Protein AF-A0A9N8WS90-F1 (afdb_monomer_lite)

Secondary structure (DSSP, 8-state):
-PPP-------TT---GGGG-GGGEEE----SS---IIIIIGGGS-HHHHHHHHTTT--TT-HHHHHHTHHHHHHHHHTT-SSSSSPPPHHHHHHHHHHHH-EE-TTS-EESS---PPPPSS-GGG-EEEPPP-

pLDDT: mean 70.04, std 17.34, range [33.94, 93.38]

Radius of gyration: 15.09 Å; chains: 1; bounding box: 34×29×50 Å

Structure (mmCIF, N/CA/C/O backbone):
data_AF-A0A9N8WS90-F1
#
_entry.id   AF-A0A9N8WS90-F1
#
loop_
_atom_site.group_PDB
_atom_site.id
_atom_site.type_symbol
_atom_site.label_atom_id
_atom_site.label_alt_id
_atom_site.label_comp_id
_atom_site.label_asym_id
_atom_site.label_entity_id
_atom_site.label_seq_id
_atom_site.pdbx_PDB_ins_code
_atom_site.Cartn_x
_atom_site.Cartn_y
_atom_site.Cartn_z
_atom_site.occupancy
_atom_site.B_iso_or_equiv
_atom_site.auth_seq_id
_atom_site.auth_comp_id
_atom_site.auth_asym_id
_atom_site.auth_atom_id
_atom_site.pdbx_PDB_model_num
ATOM 1 N N . MET A 1 1 ? -19.836 -0.751 -35.296 1.00 36.50 1 MET A N 1
ATOM 2 C CA . MET A 1 1 ? -19.888 -0.498 -33.845 1.00 36.50 1 MET A CA 1
ATOM 3 C C . MET A 1 1 ? -19.093 -1.625 -33.226 1.00 36.50 1 MET A C 1
ATOM 5 O O . MET A 1 1 ? -19.514 -2.761 -33.368 1.00 36.50 1 MET A O 1
ATOM 9 N N . ALA A 1 2 ? -17.877 -1.353 -32.757 1.00 41.94 2 ALA A N 1
ATOM 10 C CA . ALA A 1 2 ? -17.117 -2.365 -32.034 1.00 41.94 2 ALA A CA 1
ATOM 11 C C . ALA A 1 2 ? -17.674 -2.372 -30.614 1.00 41.94 2 ALA A C 1
ATOM 13 O O . ALA A 1 2 ? -17.749 -1.314 -29.994 1.00 41.94 2 ALA A O 1
ATOM 14 N N . GLU A 1 3 ? -18.161 -3.524 -30.177 1.00 37.66 3 GLU A N 1
ATOM 15 C CA . GLU A 1 3 ? -18.662 -3.711 -28.823 1.00 37.66 3 GLU A CA 1
ATOM 16 C C . GLU A 1 3 ? -17.504 -3.495 -27.844 1.00 37.66 3 GLU A C 1
ATOM 18 O O . GLU A 1 3 ? -16.383 -3.957 -28.086 1.00 37.66 3 GLU A O 1
ATOM 23 N N . ASP A 1 4 ? -17.755 -2.723 -26.785 1.00 33.94 4 ASP A N 1
ATOM 24 C CA . ASP A 1 4 ? -16.773 -2.493 -25.730 1.00 33.94 4 ASP A CA 1
ATOM 25 C C . ASP A 1 4 ? -16.360 -3.850 -25.138 1.00 33.94 4 ASP A C 1
ATOM 27 O O . ASP A 1 4 ? -17.231 -4.683 -24.873 1.00 33.94 4 ASP A O 1
ATOM 31 N N . PRO A 1 5 ? -15.057 -4.112 -24.929 1.00 38.91 5 PRO A N 1
ATOM 32 C CA . PRO A 1 5 ? -14.613 -5.395 -24.409 1.00 38.91 5 PRO A CA 1
ATOM 33 C C . PRO A 1 5 ? -15.235 -5.649 -23.033 1.00 38.91 5 PRO A C 1
ATOM 35 O O . PRO A 1 5 ? -14.945 -4.956 -22.054 1.00 38.91 5 PRO A O 1
ATOM 38 N N . VAL A 1 6 ? -16.097 -6.664 -22.982 1.00 37.22 6 VAL A N 1
ATOM 39 C CA . VAL A 1 6 ? -16.606 -7.268 -21.754 1.00 37.22 6 VAL A CA 1
ATOM 40 C C . VAL A 1 6 ? -15.428 -7.979 -21.096 1.00 37.22 6 VAL A C 1
ATOM 42 O O . VAL A 1 6 ? -14.935 -8.986 -21.598 1.00 37.22 6 VAL A O 1
ATOM 45 N N . TRP A 1 7 ? -14.945 -7.435 -19.981 1.00 36.66 7 TRP A N 1
ATOM 46 C CA . TRP A 1 7 ? -13.930 -8.078 -19.143 1.00 36.66 7 TRP A CA 1
ATOM 47 C C . TRP A 1 7 ? -14.597 -9.146 -18.271 1.00 36.66 7 TRP A C 1
ATOM 49 O O . TRP A 1 7 ? -14.672 -9.013 -17.050 1.00 36.66 7 TRP A O 1
ATOM 59 N N . GLU A 1 8 ? -15.152 -10.170 -18.918 1.00 36.38 8 GLU A N 1
ATOM 60 C CA . GLU A 1 8 ? -15.544 -11.404 -18.247 1.00 36.38 8 GLU A CA 1
ATOM 61 C C . GLU A 1 8 ? -14.267 -12.113 -17.790 1.00 36.38 8 GLU A C 1
ATOM 63 O O . GLU A 1 8 ? -13.382 -12.411 -18.587 1.00 36.38 8 GLU A O 1
ATOM 68 N N . ASP A 1 9 ? -14.182 -12.334 -16.480 1.00 40.22 9 ASP A N 1
ATOM 69 C CA . ASP A 1 9 ? -13.195 -13.195 -15.833 1.00 40.22 9 ASP A CA 1
ATOM 70 C C . ASP A 1 9 ? -11.727 -12.729 -15.934 1.00 40.22 9 ASP A C 1
ATOM 72 O O . ASP A 1 9 ? -10.850 -13.375 -16.511 1.00 40.22 9 ASP A O 1
ATOM 76 N N . SER A 1 10 ? -11.421 -11.576 -15.324 1.00 37.19 10 SER A N 1
ATOM 77 C CA . SER A 1 10 ? -10.033 -11.220 -15.026 1.00 37.19 10 SER A CA 1
ATOM 78 C C . SER A 1 10 ? -9.534 -12.089 -13.873 1.00 37.19 10 SER A C 1
ATOM 80 O O . SER A 1 10 ? -9.658 -11.725 -12.699 1.00 37.19 10 SER A O 1
ATOM 82 N N . THR A 1 11 ? -8.965 -13.237 -14.224 1.00 35.66 11 THR A N 1
ATOM 83 C CA . THR A 1 11 ? -8.119 -14.023 -13.334 1.00 35.66 11 THR A CA 1
ATOM 84 C C . THR A 1 11 ? -7.146 -13.098 -12.603 1.00 35.66 11 THR A C 1
ATOM 86 O O . THR A 1 11 ? -6.608 -12.135 -13.161 1.00 35.66 11 THR A O 1
ATOM 89 N N . VAL A 1 12 ? -6.945 -13.401 -11.328 1.00 42.62 12 VAL A N 1
ATOM 90 C CA . VAL A 1 12 ? -6.210 -12.645 -10.302 1.00 42.62 12 VAL A CA 1
ATOM 91 C C . VAL A 1 12 ? -4.754 -12.287 -10.670 1.00 42.62 12 VAL A C 1
ATOM 93 O O . VAL A 1 12 ? -4.098 -11.566 -9.924 1.00 42.62 12 VAL A O 1
ATOM 96 N N . ASP A 1 13 ? -4.273 -12.704 -11.845 1.00 36.12 13 ASP A N 1
ATOM 97 C CA . ASP A 1 13 ? -2.877 -12.646 -12.288 1.00 36.12 13 ASP A CA 1
ATOM 98 C C . ASP A 1 13 ? -2.617 -11.802 -13.538 1.00 36.12 13 ASP A C 1
ATOM 100 O O . ASP A 1 13 ? -1.460 -11.589 -13.913 1.00 36.12 13 ASP A O 1
ATOM 104 N N . THR A 1 14 ? -3.647 -11.264 -14.192 1.00 45.31 14 THR A N 1
ATOM 105 C CA . THR A 1 14 ? -3.392 -10.373 -15.327 1.00 45.31 14 THR A CA 1
ATOM 106 C C . THR A 1 14 ? -3.138 -8.972 -14.789 1.00 45.31 14 THR A C 1
ATOM 108 O O . THR A 1 14 ? -4.077 -8.279 -14.391 1.00 45.31 14 THR A O 1
ATOM 111 N N . ILE A 1 15 ? -1.867 -8.544 -14.764 1.00 47.09 15 ILE A N 1
ATOM 112 C CA . ILE A 1 15 ? -1.506 -7.133 -14.568 1.00 47.09 15 ILE A CA 1
ATOM 113 C C . ILE A 1 15 ? -2.442 -6.333 -15.467 1.00 47.09 15 ILE A C 1
ATOM 115 O O . ILE A 1 15 ? -2.366 -6.451 -16.688 1.00 47.09 15 ILE A O 1
ATOM 119 N N . ASN A 1 16 ? -3.345 -5.550 -14.887 1.00 48.66 16 ASN A N 1
ATOM 120 C CA . ASN A 1 16 ? -4.168 -4.645 -15.664 1.00 48.66 16 ASN A CA 1
ATOM 121 C C . ASN A 1 16 ? -3.422 -3.309 -15.717 1.00 48.66 16 ASN A C 1
ATOM 123 O O . ASN A 1 16 ? -3.617 -2.491 -14.820 1.00 48.66 16 ASN A O 1
ATOM 127 N N . PRO A 1 17 ? -2.560 -3.048 -16.721 1.00 49.56 17 PRO A N 1
ATOM 128 C CA . PRO A 1 17 ? -1.799 -1.805 -16.788 1.00 49.56 17 PRO A CA 1
ATOM 129 C C . PRO A 1 17 ? -2.715 -0.580 -16.861 1.00 49.56 17 PRO A C 1
ATOM 131 O O . PRO A 1 17 ? -2.303 0.523 -16.502 1.00 49.56 17 PRO A O 1
ATOM 134 N N . ASN A 1 18 ? -3.982 -0.768 -17.259 1.00 49.09 18 ASN A N 1
ATOM 135 C CA . ASN A 1 18 ? -4.954 0.311 -17.299 1.00 49.09 18 ASN A CA 1
ATOM 136 C C . ASN A 1 18 ? -5.207 0.902 -15.908 1.00 49.09 18 ASN A C 1
ATOM 138 O O . ASN A 1 18 ? -5.488 2.089 -15.820 1.00 49.09 18 ASN A O 1
ATOM 142 N N . VAL A 1 19 ? -5.013 0.141 -14.822 1.00 50.91 19 VAL A N 1
ATOM 143 C CA . VAL A 1 19 ? -5.182 0.650 -13.448 1.00 50.91 19 VAL A CA 1
ATOM 144 C C . VAL A 1 19 ? -4.071 1.603 -13.015 1.00 50.91 19 VAL A C 1
ATOM 146 O O . VAL A 1 19 ? -4.275 2.388 -12.096 1.00 50.91 19 VAL A O 1
ATOM 149 N N . PHE A 1 20 ? -2.928 1.594 -13.707 1.00 52.75 20 PHE A N 1
ATOM 150 C CA . PHE A 1 20 ? -1.828 2.530 -13.470 1.00 52.75 20 PHE A CA 1
ATOM 151 C C . PHE A 1 20 ? -1.894 3.763 -14.366 1.00 52.75 20 PHE A C 1
ATOM 153 O O . PHE A 1 20 ? -1.037 4.647 -14.250 1.00 52.75 20 PHE A O 1
ATOM 160 N N . ARG A 1 21 ? -2.883 3.863 -15.260 1.00 58.50 21 ARG A N 1
ATOM 161 C CA . ARG A 1 21 ? -2.994 5.026 -16.136 1.00 58.50 21 ARG A CA 1
ATOM 162 C C . ARG A 1 21 ? -3.308 6.281 -15.337 1.00 58.50 21 ARG A C 1
ATOM 164 O O . ARG A 1 21 ? -4.162 6.293 -14.450 1.00 58.50 21 ARG A O 1
ATOM 171 N N . LYS A 1 22 ? -2.628 7.368 -15.703 1.00 60.81 22 LYS A N 1
ATOM 172 C CA . LYS A 1 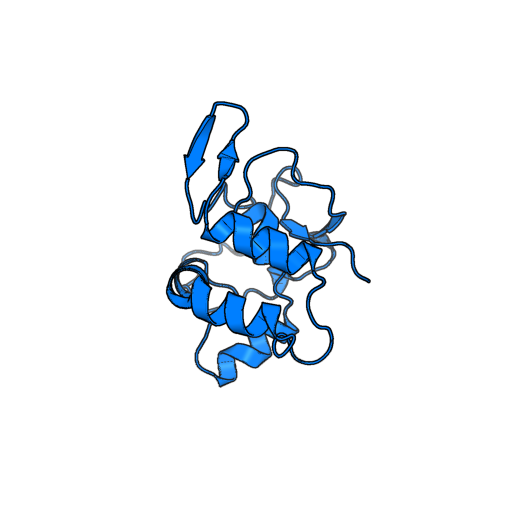22 ? -2.747 8.673 -15.044 1.00 60.81 22 LYS A CA 1
ATOM 173 C C . LYS A 1 22 ? -4.192 9.194 -15.035 1.00 60.81 22 LYS A C 1
ATOM 175 O O . LYS A 1 22 ? -4.566 9.879 -14.091 1.00 60.81 22 LYS A O 1
ATOM 180 N N . GLU A 1 23 ? -5.016 8.832 -16.024 1.00 59.97 23 GLU A N 1
ATOM 181 C CA . GLU A 1 23 ? -6.432 9.231 -16.103 1.00 59.97 23 GLU A CA 1
ATOM 182 C C . GLU A 1 23 ? -7.329 8.698 -14.966 1.00 59.97 23 GLU A C 1
ATOM 184 O O . GLU A 1 23 ? -8.380 9.288 -14.677 1.00 59.97 23 GLU A O 1
ATOM 189 N N . PHE A 1 24 ? -6.923 7.617 -14.290 1.00 58.72 24 PHE A N 1
ATOM 190 C CA . PHE A 1 24 ? -7.651 7.048 -13.150 1.00 58.72 24 PHE A CA 1
ATOM 191 C C . PHE A 1 24 ? -7.118 7.515 -11.795 1.00 58.72 24 PHE A C 1
ATOM 193 O O . PHE A 1 24 ? -7.714 7.184 -10.772 1.00 58.72 24 PHE A O 1
ATOM 200 N N . ARG A 1 25 ? -6.049 8.319 -11.783 1.00 62.25 25 ARG A N 1
ATOM 201 C CA . ARG A 1 25 ? -5.445 8.853 -10.562 1.00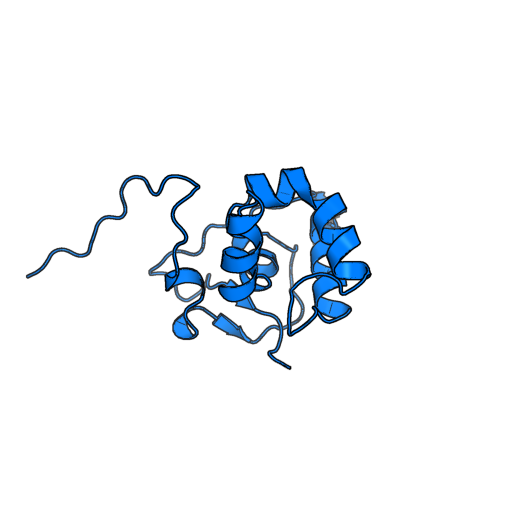 62.25 25 ARG A CA 1
ATOM 202 C C . ARG A 1 25 ? -6.176 10.115 -10.124 1.00 62.25 25 ARG A C 1
ATOM 204 O O . ARG A 1 25 ? -6.462 11.000 -10.933 1.00 62.25 25 ARG A O 1
ATOM 211 N N . ARG A 1 26 ? -6.463 10.218 -8.831 1.00 63.03 26 ARG A N 1
ATOM 212 C CA . ARG A 1 26 ? -6.881 11.466 -8.182 1.00 63.03 26 ARG A CA 1
ATOM 213 C C . ARG A 1 26 ? -5.751 12.002 -7.310 1.00 63.03 26 ARG A C 1
ATOM 215 O O . ARG A 1 26 ? -4.990 11.188 -6.788 1.00 63.03 26 ARG A O 1
ATOM 222 N N . PRO A 1 27 ? -5.652 13.332 -7.125 1.00 62.09 27 PRO A N 1
ATOM 223 C CA . PRO A 1 27 ? -4.724 13.895 -6.155 1.00 62.09 27 PRO A CA 1
ATOM 224 C C . PRO A 1 27 ? -5.008 13.298 -4.778 1.00 62.09 27 PRO A C 1
ATOM 226 O O . PRO A 1 27 ? -6.169 13.208 -4.363 1.00 62.09 27 PRO A O 1
ATOM 229 N N . PHE A 1 28 ? -3.955 12.870 -4.088 1.00 63.88 28 PHE A N 1
ATOM 230 C CA . PHE A 1 28 ? -4.104 12.445 -2.710 1.00 63.88 28 PHE A CA 1
ATOM 231 C C . PHE A 1 28 ? -4.434 13.637 -1.833 1.00 63.88 28 PHE A C 1
ATOM 233 O O . PHE A 1 28 ? -3.629 14.558 -1.703 1.00 63.88 28 PHE A O 1
ATOM 240 N N . ASN A 1 29 ? -5.568 13.537 -1.160 1.00 68.19 29 ASN A N 1
ATOM 241 C CA . ASN A 1 29 ? -5.812 14.249 0.079 1.00 68.19 29 ASN A CA 1
ATOM 242 C C . ASN A 1 29 ? -5.831 13.214 1.205 1.00 68.19 29 ASN A C 1
ATOM 244 O O . ASN A 1 29 ? -6.009 12.017 0.940 1.00 68.19 29 ASN A O 1
ATOM 248 N N . GLU A 1 30 ? -5.665 13.666 2.450 1.00 69.81 30 GLU A N 1
ATOM 249 C CA . GLU A 1 30 ? -5.910 12.795 3.597 1.00 69.81 30 GLU A CA 1
ATOM 250 C C . GLU A 1 30 ? -7.268 12.099 3.445 1.00 69.81 30 GLU A C 1
ATOM 252 O O . GLU A 1 30 ? -8.242 12.721 3.011 1.00 69.81 30 GLU A O 1
ATOM 257 N N . PRO A 1 31 ? -7.343 10.785 3.704 1.00 72.19 31 PRO A N 1
ATOM 258 C CA . PRO A 1 31 ? -8.598 10.088 3.545 1.00 72.19 31 PRO A CA 1
ATOM 259 C C . PRO A 1 31 ? -9.619 10.605 4.565 1.00 72.19 31 PRO A C 1
ATOM 261 O O . PRO A 1 31 ? -9.487 10.351 5.754 1.00 72.19 31 PRO A O 1
ATOM 264 N N . ASP A 1 32 ? -10.673 11.272 4.079 1.00 70.62 32 ASP A N 1
ATOM 265 C CA . ASP A 1 32 ? -11.835 11.726 4.877 1.00 70.62 32 ASP A CA 1
ATOM 266 C C . ASP A 1 32 ? -12.689 10.578 5.479 1.00 70.62 32 ASP A C 1
ATOM 268 O O . ASP A 1 32 ? -13.830 10.777 5.895 1.00 70.62 32 ASP A O 1
ATOM 272 N N . GLY A 1 33 ? -12.186 9.344 5.459 1.00 77.00 33 GLY A N 1
ATOM 273 C CA . GLY A 1 33 ? -12.897 8.123 5.818 1.00 77.00 33 GLY A CA 1
ATOM 274 C C . GLY A 1 33 ? -11.940 6.937 5.958 1.00 77.00 33 GLY A C 1
ATOM 275 O O . GLY A 1 33 ? -10.727 7.114 5.828 1.00 77.00 33 GLY A O 1
ATOM 276 N N . PRO A 1 34 ? -12.461 5.726 6.221 1.00 82.62 34 PRO A N 1
ATOM 277 C CA . PRO A 1 34 ? -11.627 4.560 6.476 1.00 82.62 34 PRO A CA 1
ATOM 278 C C . PRO A 1 34 ? -10.720 4.236 5.285 1.00 82.62 34 PRO A C 1
ATOM 280 O O . PRO A 1 34 ? -11.164 4.234 4.135 1.00 82.62 34 PRO A O 1
ATOM 283 N N . ILE A 1 35 ? -9.457 3.912 5.565 1.00 87.31 35 ILE A N 1
ATOM 284 C CA . ILE A 1 35 ? -8.505 3.495 4.530 1.00 87.31 35 ILE A CA 1
ATOM 285 C C . ILE A 1 35 ? -8.934 2.150 3.936 1.00 87.31 35 ILE A C 1
ATOM 287 O O . ILE A 1 35 ? -9.138 1.176 4.664 1.00 87.31 35 ILE A O 1
ATOM 291 N N . THR A 1 36 ? -9.026 2.078 2.606 1.00 87.31 36 THR A N 1
ATOM 292 C CA . THR A 1 36 ? -9.376 0.852 1.876 1.00 87.31 36 THR A CA 1
ATOM 293 C C . THR A 1 36 ? -8.352 0.489 0.807 1.00 87.31 36 THR A C 1
ATOM 295 O O . THR A 1 36 ? -7.648 1.346 0.268 1.00 87.31 36 THR A O 1
ATOM 298 N N . TRP A 1 37 ? -8.299 -0.795 0.453 1.00 84.94 37 TRP A N 1
ATOM 299 C CA . TRP A 1 37 ? -7.441 -1.310 -0.606 1.00 84.94 37 TRP A CA 1
ATOM 300 C C . TRP A 1 37 ? -7.705 -0.597 -1.928 1.00 84.94 37 TRP A C 1
ATOM 302 O O . TRP A 1 37 ? -6.811 0.036 -2.489 1.00 84.94 37 TRP A O 1
ATOM 312 N N . ASN A 1 38 ? -8.953 -0.661 -2.388 1.00 81.38 38 ASN A N 1
ATOM 313 C CA . ASN A 1 38 ? -9.356 -0.196 -3.707 1.00 81.38 38 ASN A CA 1
ATOM 314 C C . ASN A 1 38 ? -9.165 1.309 -3.908 1.00 81.38 38 ASN A C 1
ATOM 316 O O . ASN A 1 38 ? -8.906 1.741 -5.031 1.00 81.38 38 ASN A O 1
ATOM 320 N N . GLN A 1 39 ? -9.293 2.104 -2.844 1.00 78.88 39 GLN A N 1
ATOM 321 C CA . GLN A 1 39 ? -9.226 3.558 -2.951 1.00 78.88 39 GLN A CA 1
ATOM 322 C C . GLN A 1 39 ? -7.889 4.140 -2.515 1.00 78.88 39 GLN A C 1
ATOM 324 O O . GLN A 1 39 ? -7.531 5.178 -3.049 1.00 78.88 39 GLN A O 1
ATOM 329 N N . ASN A 1 40 ? -7.176 3.537 -1.560 1.00 84.12 40 ASN A N 1
ATOM 330 C CA . ASN A 1 40 ? -6.032 4.188 -0.915 1.00 84.12 40 ASN A CA 1
ATOM 331 C C . ASN A 1 40 ? -4.725 3.413 -1.021 1.00 84.12 40 ASN A C 1
ATOM 333 O O . ASN A 1 40 ? -3.680 4.049 -1.029 1.00 84.12 40 ASN A O 1
ATOM 337 N N . ILE A 1 41 ? -4.763 2.077 -1.045 1.00 86.44 41 ILE A N 1
ATOM 338 C CA . ILE A 1 41 ? -3.540 1.262 -0.981 1.00 86.44 41 ILE A CA 1
ATOM 339 C C . ILE A 1 41 ? -3.104 0.792 -2.361 1.00 86.44 41 ILE A C 1
ATOM 341 O O . ILE A 1 41 ? -1.932 0.919 -2.707 1.00 86.44 41 ILE A O 1
ATOM 345 N N . ARG A 1 42 ? -4.042 0.298 -3.173 1.00 81.62 42 ARG A N 1
ATOM 346 C CA . ARG A 1 42 ? -3.756 -0.239 -4.508 1.00 81.62 42 ARG A CA 1
ATOM 347 C C . ARG A 1 42 ? -2.983 0.756 -5.375 1.00 81.62 42 ARG A C 1
ATOM 349 O O . ARG A 1 42 ? -2.051 0.367 -6.067 1.00 81.62 42 ARG A O 1
ATOM 356 N N . GLY A 1 43 ? -3.358 2.031 -5.297 1.00 76.19 43 GLY A N 1
ATOM 357 C CA . GLY A 1 43 ? -2.748 3.133 -6.041 1.00 76.19 43 GLY A CA 1
ATOM 358 C C . GLY A 1 43 ? -1.327 3.514 -5.624 1.00 76.19 43 GLY A C 1
ATOM 359 O O . GLY A 1 43 ? -0.596 4.152 -6.376 1.00 76.19 43 GLY A O 1
ATOM 360 N N . LEU A 1 44 ? -0.890 3.102 -4.430 1.00 79.75 44 LEU A N 1
ATOM 361 C CA . LEU A 1 44 ? 0.471 3.375 -3.960 1.00 79.75 44 LEU A CA 1
ATOM 362 C C . LEU A 1 44 ? 1.503 2.477 -4.646 1.00 79.75 44 LEU A C 1
ATOM 364 O O . LEU A 1 44 ? 2.674 2.845 -4.763 1.00 79.75 44 LEU A O 1
ATOM 368 N N . PHE A 1 45 ? 1.078 1.301 -5.107 1.00 79.25 45 PHE A N 1
ATOM 369 C CA . PHE A 1 45 ? 1.913 0.429 -5.913 1.00 79.25 45 PHE A CA 1
ATOM 370 C C . PHE A 1 45 ? 1.926 0.945 -7.346 1.00 79.25 45 PHE A C 1
ATOM 372 O O . PHE A 1 45 ? 0.894 1.018 -8.003 1.00 79.25 45 PHE A O 1
ATOM 379 N N . THR A 1 46 ? 3.102 1.298 -7.854 1.00 73.81 46 THR A N 1
ATOM 380 C CA . THR A 1 46 ? 3.236 1.673 -9.266 1.00 73.81 46 THR A CA 1
ATOM 381 C C . THR A 1 46 ? 3.329 0.432 -10.151 1.00 73.81 46 THR A C 1
ATOM 383 O O . THR A 1 46 ? 3.693 -0.655 -9.691 1.00 73.81 46 THR A O 1
ATOM 386 N N . GLU A 1 47 ? 3.095 0.601 -11.454 1.00 69.50 47 GLU A N 1
ATOM 387 C CA . GLU A 1 47 ? 3.329 -0.457 -12.443 1.00 69.50 47 GLU A CA 1
ATOM 388 C C . GLU A 1 47 ? 4.749 -1.030 -12.337 1.00 69.50 47 GLU A C 1
ATOM 390 O O . GLU A 1 47 ? 4.944 -2.244 -12.389 1.00 69.50 47 GLU A O 1
ATOM 395 N N . ASN A 1 48 ? 5.742 -0.161 -12.127 1.00 70.38 48 ASN A N 1
ATOM 396 C CA . ASN A 1 48 ? 7.128 -0.575 -11.956 1.00 70.38 48 ASN A CA 1
ATOM 397 C C . ASN A 1 48 ? 7.296 -1.470 -10.717 1.00 70.38 48 ASN A C 1
ATOM 399 O O . ASN A 1 48 ? 8.005 -2.470 -10.758 1.00 70.38 48 ASN A O 1
ATOM 403 N N . ASN A 1 49 ? 6.593 -1.160 -9.623 1.00 74.88 49 ASN A N 1
ATOM 404 C CA . ASN A 1 49 ? 6.637 -1.961 -8.398 1.00 74.88 49 ASN A CA 1
ATOM 405 C C . ASN A 1 49 ? 6.030 -3.346 -8.633 1.00 74.88 49 ASN A C 1
ATOM 407 O O . ASN A 1 49 ? 6.644 -4.346 -8.265 1.00 74.88 49 ASN A O 1
ATOM 411 N N . ALA A 1 50 ? 4.868 -3.403 -9.288 1.00 71.94 50 ALA A N 1
ATOM 412 C CA . ALA A 1 50 ? 4.215 -4.656 -9.646 1.00 71.94 50 ALA A CA 1
ATOM 413 C C . ALA A 1 50 ? 5.111 -5.520 -10.549 1.00 71.94 50 ALA A C 1
ATOM 415 O O . ALA A 1 50 ? 5.372 -6.677 -10.226 1.00 71.94 50 ALA A O 1
ATOM 416 N N . ARG A 1 51 ? 5.678 -4.944 -11.618 1.00 70.00 51 ARG A N 1
ATOM 417 C CA . ARG A 1 51 ? 6.601 -5.646 -12.529 1.00 70.00 51 ARG A CA 1
ATOM 418 C C . ARG A 1 51 ? 7.846 -6.176 -11.812 1.00 70.00 51 ARG A C 1
ATOM 420 O O . ARG A 1 51 ? 8.240 -7.316 -12.042 1.00 70.00 51 ARG A O 1
ATOM 427 N N . CYS A 1 52 ? 8.446 -5.389 -10.917 1.00 70.75 52 CYS A N 1
ATOM 428 C CA . CYS A 1 52 ? 9.610 -5.823 -10.139 1.00 70.75 52 CYS A CA 1
ATOM 429 C C . CYS A 1 52 ? 9.308 -6.967 -9.163 1.00 70.75 52 CYS A C 1
ATOM 431 O O . CYS A 1 52 ? 10.224 -7.704 -8.806 1.00 70.75 52 CYS A O 1
ATOM 433 N N . MET A 1 53 ? 8.067 -7.104 -8.697 1.00 73.06 53 MET A N 1
ATOM 434 C CA . MET A 1 53 ? 7.694 -8.137 -7.728 1.00 73.06 53 MET A CA 1
ATOM 435 C C . MET A 1 53 ? 7.181 -9.422 -8.365 1.00 73.06 53 MET A C 1
ATOM 437 O O . MET A 1 53 ? 7.321 -10.488 -7.766 1.00 73.06 53 MET A O 1
ATOM 441 N N . ILE A 1 54 ? 6.707 -9.360 -9.607 1.00 69.38 54 ILE A N 1
ATOM 442 C CA . ILE A 1 54 ? 6.340 -10.551 -10.381 1.00 69.38 54 ILE A CA 1
ATOM 443 C C . ILE A 1 54 ? 7.542 -11.467 -10.597 1.00 69.38 54 ILE A C 1
ATOM 445 O O . ILE A 1 54 ? 7.419 -12.674 -10.427 1.00 69.38 54 ILE A O 1
ATOM 449 N N . SER A 1 55 ? 8.735 -10.916 -10.848 1.00 66.62 55 SER A N 1
ATOM 450 C CA . SER A 1 55 ? 9.970 -11.718 -10.927 1.00 66.62 55 SER A CA 1
ATOM 451 C C . SER A 1 55 ? 10.351 -12.402 -9.604 1.00 66.62 55 SER A C 1
ATOM 453 O O . SER A 1 55 ? 11.240 -13.249 -9.578 1.00 66.62 55 SER A O 1
ATOM 455 N N . LYS A 1 56 ? 9.674 -12.048 -8.505 1.00 67.19 56 LYS A N 1
ATOM 456 C CA . LYS A 1 56 ? 9.805 -12.642 -7.169 1.00 67.19 56 LYS A CA 1
ATOM 457 C C . LYS A 1 56 ? 8.544 -13.405 -6.739 1.00 67.19 56 LYS A C 1
ATOM 459 O O . LYS A 1 56 ? 8.388 -13.659 -5.546 1.00 67.19 56 LYS A O 1
ATOM 464 N N . ASN A 1 57 ? 7.654 -13.740 -7.679 1.00 71.31 57 ASN A N 1
ATOM 465 C CA . ASN A 1 57 ? 6.375 -14.422 -7.446 1.00 71.31 57 ASN A CA 1
ATOM 466 C C . ASN A 1 57 ? 5.481 -13.720 -6.406 1.00 71.31 57 ASN A C 1
ATOM 468 O O . ASN A 1 57 ? 4.899 -14.374 -5.544 1.00 71.31 57 ASN A O 1
ATOM 472 N N . LYS A 1 58 ? 5.406 -12.384 -6.438 1.00 73.12 58 LYS A N 1
ATOM 473 C CA . LYS A 1 58 ? 4.457 -11.614 -5.621 1.00 73.12 58 LYS A CA 1
ATOM 474 C C . LYS A 1 58 ? 3.666 -10.651 -6.493 1.00 73.12 58 LYS A C 1
ATOM 476 O O . LYS A 1 58 ? 4.260 -9.791 -7.150 1.00 73.12 58 LYS A O 1
ATOM 481 N N . ASN A 1 59 ? 2.341 -10.743 -6.457 1.00 76.88 59 ASN A N 1
ATOM 482 C CA . ASN A 1 59 ? 1.473 -9.856 -7.212 1.00 76.88 59 ASN A CA 1
ATOM 483 C C . ASN A 1 59 ? 1.018 -8.664 -6.354 1.00 76.88 59 ASN A C 1
ATOM 485 O O . ASN A 1 59 ? 0.011 -8.714 -5.657 1.00 76.88 59 ASN A O 1
ATOM 489 N N . LEU A 1 60 ? 1.726 -7.533 -6.460 1.00 78.94 60 LEU A N 1
ATOM 490 C CA . LEU A 1 60 ? 1.362 -6.297 -5.743 1.00 78.94 60 LEU A CA 1
ATOM 491 C C . LEU A 1 60 ? 0.068 -5.630 -6.241 1.00 78.94 60 LEU A C 1
ATOM 493 O O . LEU A 1 60 ? -0.335 -4.594 -5.716 1.00 78.94 60 LEU A O 1
ATOM 497 N N . THR A 1 61 ? -0.570 -6.182 -7.274 1.00 74.56 61 THR A N 1
ATOM 498 C CA . THR A 1 61 ? -1.840 -5.670 -7.803 1.00 74.56 61 THR A CA 1
ATOM 499 C C . THR A 1 61 ? -3.056 -6.421 -7.271 1.00 74.56 61 THR A C 1
ATOM 501 O O . THR A 1 61 ? -4.178 -5.929 -7.432 1.00 74.56 61 THR A O 1
ATOM 504 N N . SER A 1 62 ? -2.832 -7.565 -6.615 1.00 79.38 62 SER A N 1
ATOM 505 C CA . SER A 1 62 ? -3.860 -8.404 -6.007 1.00 79.38 62 SER A CA 1
ATOM 506 C C . SER A 1 62 ? -4.032 -8.057 -4.530 1.00 79.38 62 SER A C 1
ATOM 508 O O . SER A 1 62 ? -3.062 -7.925 -3.784 1.00 79.38 62 SER A O 1
ATOM 510 N N . TYR A 1 63 ? -5.289 -7.901 -4.114 1.00 82.56 63 TYR A N 1
ATOM 511 C CA . TYR A 1 63 ? -5.629 -7.674 -2.711 1.00 82.56 63 TYR A CA 1
ATOM 512 C C . TYR A 1 63 ? -5.189 -8.851 -1.843 1.00 82.56 63 TYR A C 1
ATOM 514 O O . TYR A 1 63 ? -4.569 -8.623 -0.808 1.00 82.56 63 TYR A O 1
ATOM 522 N N . ASP A 1 64 ? -5.492 -10.078 -2.272 1.00 82.50 64 ASP A N 1
ATOM 523 C CA . ASP A 1 64 ? -5.232 -11.282 -1.483 1.00 82.50 64 ASP A CA 1
ATOM 524 C C . ASP A 1 64 ? -3.726 -11.479 -1.287 1.00 82.50 64 ASP A C 1
ATOM 526 O O . ASP A 1 64 ? -3.265 -11.578 -0.153 1.00 82.50 64 ASP A O 1
ATOM 530 N N . ASP A 1 65 ? -2.931 -11.357 -2.356 1.00 83.06 65 ASP A N 1
ATOM 531 C CA . ASP A 1 65 ? -1.468 -11.446 -2.267 1.00 83.06 65 ASP A CA 1
ATOM 532 C C . ASP A 1 65 ? -0.878 -10.385 -1.333 1.00 83.06 65 ASP A C 1
ATOM 534 O O . ASP A 1 65 ? 0.025 -10.672 -0.542 1.00 83.06 65 ASP A O 1
ATOM 538 N N . VAL A 1 66 ? -1.351 -9.139 -1.423 1.00 87.06 66 VAL A N 1
ATOM 539 C CA . VAL A 1 66 ? -0.807 -8.049 -0.606 1.00 87.06 66 VAL A CA 1
ATOM 540 C C . VAL A 1 66 ? -1.256 -8.157 0.843 1.00 87.06 66 VAL A C 1
ATOM 542 O O . VAL A 1 66 ? -0.456 -7.885 1.735 1.00 87.06 66 VAL A O 1
ATOM 545 N N . LYS A 1 67 ? -2.489 -8.593 1.094 1.00 89.44 67 LYS A N 1
ATOM 546 C CA . LYS A 1 67 ? -2.997 -8.873 2.437 1.00 89.44 67 LYS A CA 1
ATOM 547 C C . LYS A 1 67 ? -2.217 -10.011 3.091 1.00 89.44 67 LYS A C 1
ATOM 549 O O . LYS A 1 67 ? -1.708 -9.832 4.195 1.00 89.44 67 LYS A O 1
ATOM 554 N N . ASP A 1 68 ? -2.054 -11.132 2.396 1.00 89.81 68 ASP A N 1
ATOM 555 C CA . ASP A 1 68 ? -1.370 -12.320 2.918 1.00 89.81 68 ASP A CA 1
ATOM 556 C C . ASP A 1 68 ? 0.121 -12.064 3.183 1.00 89.81 68 ASP A C 1
ATOM 558 O O . ASP A 1 68 ? 0.747 -12.730 4.007 1.00 89.81 68 ASP A O 1
ATOM 562 N N . ASN A 1 69 ? 0.700 -11.058 2.521 1.00 89.50 69 ASN A N 1
ATOM 563 C CA . ASN A 1 69 ? 2.097 -10.658 2.677 1.00 89.50 69 ASN A CA 1
ATOM 564 C C . ASN A 1 69 ? 2.276 -9.287 3.350 1.00 89.50 69 ASN A C 1
ATOM 566 O O . ASN A 1 69 ? 3.382 -8.739 3.302 1.00 89.50 69 ASN A O 1
ATOM 570 N N . ALA A 1 70 ? 1.232 -8.723 3.965 1.00 91.56 70 ALA A N 1
ATOM 571 C CA . ALA A 1 70 ? 1.219 -7.320 4.380 1.00 91.56 70 ALA A CA 1
ATOM 572 C C . ALA A 1 70 ? 2.373 -6.965 5.326 1.00 91.56 70 ALA A C 1
ATOM 574 O O . ALA A 1 70 ? 3.089 -5.997 5.085 1.00 91.56 70 ALA A O 1
ATOM 575 N N . GLU A 1 71 ? 2.625 -7.794 6.338 1.00 91.38 71 GLU A N 1
ATOM 576 C CA . GLU A 1 71 ? 3.704 -7.574 7.308 1.00 91.38 71 GLU A CA 1
ATOM 577 C C . GLU A 1 71 ? 5.089 -7.567 6.637 1.00 91.38 71 GLU A C 1
ATOM 579 O O . GLU A 1 71 ? 5.906 -6.672 6.857 1.00 91.38 71 GLU A O 1
ATOM 584 N N . LEU A 1 72 ? 5.345 -8.523 5.737 1.00 89.56 72 LEU A N 1
ATOM 585 C CA . LEU A 1 72 ? 6.605 -8.593 4.994 1.00 89.56 72 LEU A CA 1
ATOM 586 C C . LEU A 1 72 ? 6.785 -7.372 4.083 1.00 89.56 72 LEU A C 1
ATOM 588 O O . LEU A 1 72 ? 7.882 -6.816 3.993 1.00 89.56 72 LEU A O 1
ATOM 592 N N . ILE A 1 73 ? 5.715 -6.955 3.405 1.00 89.00 73 ILE A N 1
ATOM 593 C CA . ILE A 1 73 ? 5.713 -5.766 2.552 1.00 89.00 73 ILE A CA 1
ATOM 594 C C . ILE A 1 73 ? 5.999 -4.525 3.404 1.00 89.00 73 ILE A C 1
ATOM 596 O O . ILE A 1 73 ? 6.903 -3.761 3.068 1.00 89.00 73 ILE A O 1
ATOM 600 N N . TYR A 1 74 ? 5.324 -4.359 4.543 1.00 91.19 74 TYR A N 1
ATOM 601 C CA . TYR A 1 74 ? 5.545 -3.246 5.465 1.00 91.19 74 TYR A CA 1
ATOM 602 C C . TYR A 1 74 ? 6.991 -3.192 5.983 1.00 91.19 74 TYR A C 1
ATOM 604 O O . TYR A 1 74 ? 7.613 -2.126 5.986 1.00 91.19 74 TYR A O 1
ATOM 612 N N . GLN A 1 75 ? 7.586 -4.331 6.342 1.00 90.38 75 GLN A N 1
ATOM 613 C CA . GLN A 1 75 ? 8.995 -4.395 6.749 1.00 90.38 75 GLN A CA 1
ATOM 614 C C . GLN A 1 75 ? 9.950 -3.939 5.638 1.00 90.38 75 GLN A C 1
ATOM 616 O O . GLN A 1 75 ? 10.949 -3.273 5.906 1.00 90.38 75 GLN A O 1
ATOM 621 N N . LYS A 1 76 ? 9.655 -4.262 4.376 1.00 88.06 76 LYS A N 1
ATOM 622 C CA . LYS A 1 76 ? 10.468 -3.826 3.230 1.00 88.06 76 LYS A CA 1
ATOM 623 C C . LYS A 1 76 ? 10.278 -2.346 2.903 1.00 88.06 76 LYS A C 1
ATOM 625 O O . LYS A 1 76 ? 11.261 -1.662 2.611 1.00 88.06 76 LYS A O 1
ATOM 630 N N . LEU A 1 77 ? 9.045 -1.851 2.996 1.00 87.69 77 LEU A N 1
ATOM 631 C CA . LEU A 1 77 ? 8.702 -0.442 2.806 1.00 87.69 77 LEU A CA 1
ATOM 632 C C . LEU A 1 77 ? 9.350 0.444 3.882 1.00 87.69 77 LEU A C 1
ATOM 634 O O . LEU A 1 77 ? 10.010 1.425 3.554 1.00 87.69 77 LEU A O 1
ATOM 638 N N . SER A 1 78 ? 9.241 0.062 5.157 1.00 87.00 78 SER A N 1
ATOM 639 C CA . SER A 1 78 ? 9.835 0.793 6.293 1.00 87.00 78 SER A CA 1
ATOM 640 C C . SER A 1 78 ? 11.364 0.866 6.237 1.00 87.00 78 SER A C 1
ATOM 642 O O . SER A 1 78 ? 11.954 1.849 6.680 1.00 87.00 78 SER A O 1
ATOM 644 N N . ARG A 1 79 ? 12.019 -0.132 5.633 1.00 85.88 79 ARG A N 1
ATOM 645 C CA . ARG A 1 79 ? 13.468 -0.123 5.367 1.00 85.88 79 ARG A CA 1
ATOM 646 C C . ARG A 1 79 ? 13.861 0.616 4.087 1.00 85.88 79 ARG A C 1
ATOM 648 O O . ARG A 1 79 ? 15.049 0.706 3.797 1.00 85.88 79 ARG A O 1
ATOM 655 N N . LYS A 1 80 ? 12.893 1.119 3.311 1.00 81.50 80 LYS A N 1
ATOM 656 C CA . LYS A 1 80 ? 13.101 1.742 1.989 1.00 81.50 80 LYS A CA 1
ATOM 657 C C . LYS A 1 80 ? 13.823 0.825 0.993 1.00 81.50 80 LYS A C 1
ATOM 659 O O . LYS A 1 80 ? 14.407 1.289 0.021 1.00 81.50 80 LYS A O 1
ATOM 664 N N . GLU A 1 81 ? 13.753 -0.488 1.217 1.00 77.62 81 GLU A N 1
ATOM 665 C CA . GLU A 1 81 ? 14.236 -1.514 0.283 1.00 77.62 81 GLU A CA 1
ATOM 666 C C . GLU A 1 81 ? 13.220 -1.759 -0.843 1.00 77.62 81 GLU A C 1
ATOM 668 O O . GLU A 1 81 ? 13.549 -2.342 -1.879 1.00 77.62 81 GLU A O 1
ATOM 673 N N . MET A 1 82 ? 11.970 -1.338 -0.624 1.00 72.38 82 MET A N 1
ATOM 674 C CA . MET A 1 82 ? 10.907 -1.351 -1.612 1.00 72.38 82 MET A CA 1
ATOM 675 C C . MET A 1 82 ? 10.169 -0.004 -1.666 1.00 72.38 82 MET A C 1
ATOM 677 O O . MET A 1 82 ? 9.950 0.618 -0.626 1.00 72.38 82 MET A O 1
ATOM 681 N N . PRO A 1 83 ? 9.709 0.394 -2.861 1.00 67.94 83 PRO A N 1
ATOM 682 C CA . PRO A 1 83 ? 10.079 -0.196 -4.147 1.00 67.94 83 PRO A CA 1
ATOM 683 C C . PRO A 1 83 ? 11.497 0.199 -4.617 1.00 67.94 83 PRO A C 1
ATOM 685 O O . PRO A 1 83 ? 12.050 1.182 -4.131 1.00 67.94 83 PRO A O 1
ATOM 688 N N . PRO A 1 84 ? 12.095 -0.542 -5.570 1.00 64.12 84 PRO A N 1
ATOM 689 C CA . PRO A 1 84 ? 13.347 -0.133 -6.206 1.00 64.12 84 PRO A CA 1
ATOM 690 C C . PRO A 1 84 ? 13.160 1.171 -6.999 1.00 64.12 84 PRO A C 1
ATOM 692 O O . PRO A 1 84 ? 12.194 1.306 -7.754 1.00 64.12 84 PRO A O 1
ATOM 695 N N . GLY A 1 85 ? 14.100 2.108 -6.854 1.00 69.38 85 GLY A N 1
ATOM 696 C CA . GLY A 1 85 ? 14.039 3.435 -7.472 1.00 69.38 85 GLY A CA 1
ATOM 697 C C . GLY A 1 85 ? 13.498 4.475 -6.498 1.00 69.38 85 GLY A C 1
ATOM 698 O O . GLY A 1 85 ? 14.271 5.012 -5.709 1.00 69.38 85 GLY A O 1
ATOM 699 N N . ASP A 1 86 ? 12.187 4.716 -6.541 1.00 70.06 86 ASP A N 1
ATOM 700 C CA . ASP A 1 86 ? 11.519 5.762 -5.759 1.00 70.06 86 ASP A CA 1
ATOM 701 C C . ASP A 1 86 ? 10.874 5.188 -4.486 1.00 70.06 86 ASP A C 1
ATOM 703 O O . ASP A 1 86 ? 9.729 4.722 -4.536 1.00 70.06 86 ASP A O 1
ATOM 707 N N . PRO A 1 87 ? 11.574 5.185 -3.333 1.00 78.25 87 P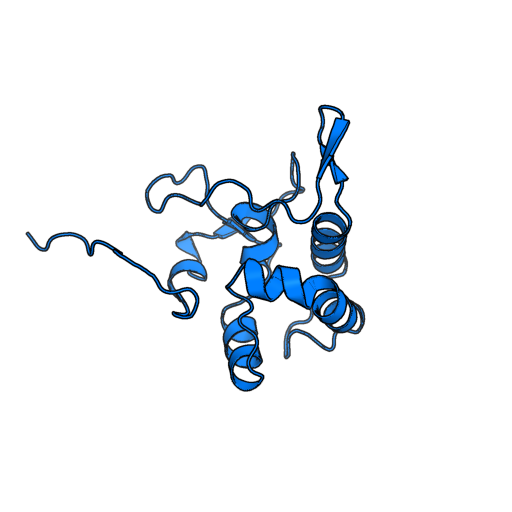RO A N 1
ATOM 708 C CA . PRO A 1 87 ? 11.025 4.640 -2.101 1.00 78.25 87 PRO A CA 1
ATOM 709 C C . PRO A 1 87 ? 9.775 5.407 -1.671 1.00 78.25 87 PRO A C 1
ATOM 711 O O . PRO A 1 87 ? 9.665 6.625 -1.847 1.00 78.25 87 PRO A O 1
ATOM 714 N N . TRP A 1 88 ? 8.842 4.696 -1.039 1.00 82.25 88 TRP A N 1
ATOM 715 C CA . TRP A 1 88 ? 7.662 5.323 -0.461 1.00 82.25 88 TRP A CA 1
ATOM 716 C C . TRP A 1 88 ? 8.057 6.349 0.606 1.00 82.25 88 TRP A C 1
ATOM 718 O O . TRP A 1 88 ? 8.986 6.168 1.395 1.00 82.25 88 TRP A O 1
ATOM 728 N N . SER A 1 89 ? 7.317 7.449 0.635 1.00 85.38 89 SER A N 1
ATOM 729 C CA . SER A 1 89 ? 7.369 8.424 1.715 1.00 85.38 89 SER A CA 1
ATOM 730 C C . SER A 1 89 ? 6.834 7.836 3.021 1.00 85.38 89 SER A C 1
ATOM 732 O O . SER A 1 89 ? 5.983 6.948 3.011 1.00 85.38 89 SER A O 1
ATOM 734 N N . GLU A 1 90 ? 7.263 8.397 4.155 1.00 84.75 90 GLU A N 1
ATOM 735 C CA . GLU A 1 90 ? 6.770 8.006 5.488 1.00 84.75 90 GLU A CA 1
ATOM 736 C C . GLU A 1 90 ? 5.239 8.045 5.581 1.00 84.75 90 GLU A C 1
ATOM 738 O O . GLU A 1 90 ? 4.618 7.210 6.231 1.00 84.75 90 GLU A O 1
ATOM 743 N N . TYR A 1 91 ? 4.614 8.981 4.867 1.00 84.69 91 TYR A N 1
ATOM 744 C CA . TYR A 1 91 ? 3.166 9.098 4.795 1.00 84.69 91 TYR A CA 1
ATOM 745 C C . TYR A 1 91 ? 2.508 7.903 4.083 1.00 84.69 91 TYR A C 1
ATOM 747 O O . TYR A 1 91 ? 1.552 7.327 4.597 1.00 84.69 91 TYR A O 1
ATOM 755 N N . GLN A 1 92 ? 3.050 7.472 2.938 1.00 86.31 92 GLN A N 1
ATOM 756 C CA . GLN A 1 92 ? 2.575 6.281 2.218 1.00 86.31 92 GLN A CA 1
ATOM 757 C C . GLN A 1 92 ? 2.749 5.009 3.055 1.00 86.31 92 GLN A C 1
ATOM 759 O O . GLN A 1 92 ? 1.850 4.171 3.116 1.00 86.31 92 GLN A O 1
ATOM 764 N N . ILE A 1 93 ? 3.885 4.894 3.748 1.00 90.06 93 ILE A N 1
ATOM 765 C CA . ILE A 1 93 ? 4.168 3.792 4.675 1.00 90.06 93 ILE A CA 1
ATOM 766 C C . ILE A 1 93 ? 3.156 3.799 5.831 1.00 90.06 93 ILE A C 1
ATOM 768 O O . ILE A 1 93 ? 2.608 2.754 6.182 1.00 90.06 93 ILE A O 1
ATOM 772 N N . GLY A 1 94 ? 2.847 4.977 6.379 1.00 89.62 94 GLY A N 1
ATOM 773 C CA . GLY A 1 94 ? 1.854 5.154 7.437 1.00 89.62 94 GLY A CA 1
ATOM 774 C C . GLY A 1 94 ? 0.435 4.759 7.019 1.00 89.62 94 GLY A C 1
ATOM 775 O O . GLY A 1 94 ? -0.276 4.133 7.801 1.00 89.62 94 GLY A O 1
ATOM 776 N N . LEU A 1 95 ? 0.024 5.055 5.783 1.00 88.88 95 LEU A N 1
ATOM 777 C CA . LEU A 1 95 ? -1.276 4.622 5.250 1.00 88.88 95 LEU A 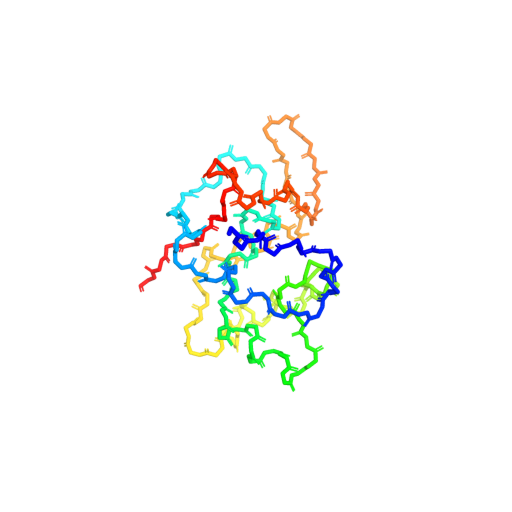CA 1
ATOM 778 C C . LEU A 1 95 ? -1.375 3.102 5.148 1.00 88.88 95 LEU A C 1
ATOM 780 O O . LEU A 1 95 ? -2.379 2.519 5.553 1.00 88.88 95 LEU A O 1
ATOM 784 N N . PHE A 1 96 ? -0.325 2.460 4.638 1.00 91.25 96 PHE A N 1
ATOM 785 C CA . PHE A 1 96 ? -0.267 1.005 4.543 1.00 91.25 96 PHE A CA 1
ATOM 786 C C . PHE A 1 96 ? -0.324 0.348 5.917 1.00 91.25 96 PHE A C 1
ATOM 788 O O . PHE A 1 96 ? -1.090 -0.592 6.120 1.00 91.25 96 PHE A O 1
ATOM 795 N N . LYS A 1 97 ? 0.418 0.902 6.881 1.00 92.56 97 LYS A N 1
ATOM 796 C CA . LYS A 1 97 ? 0.377 0.461 8.274 1.00 92.56 97 LYS A CA 1
ATOM 797 C C . LYS A 1 97 ? -1.031 0.571 8.860 1.00 92.56 97 LYS A C 1
ATOM 799 O O . LYS A 1 97 ? -1.530 -0.406 9.397 1.00 92.56 97 LYS A O 1
ATOM 804 N N . ARG A 1 98 ? -1.696 1.721 8.712 1.00 91.19 98 ARG A N 1
ATOM 805 C CA . ARG A 1 98 ? -3.066 1.937 9.216 1.00 91.19 98 ARG A CA 1
ATOM 806 C C . ARG A 1 98 ? -4.083 0.997 8.568 1.00 91.19 98 ARG A C 1
ATOM 808 O O . ARG A 1 98 ? -4.994 0.527 9.236 1.00 91.19 98 ARG A O 1
ATOM 815 N N . TRP A 1 99 ? -3.931 0.693 7.281 1.00 92.31 99 TRP A N 1
ATOM 816 C CA . TRP A 1 99 ? -4.776 -0.297 6.608 1.00 92.31 99 TRP A CA 1
ATOM 817 C C . TRP A 1 99 ? -4.562 -1.718 7.141 1.00 92.31 99 TRP A C 1
ATOM 819 O O . TRP A 1 99 ? -5.531 -2.458 7.318 1.00 92.31 99 TRP A O 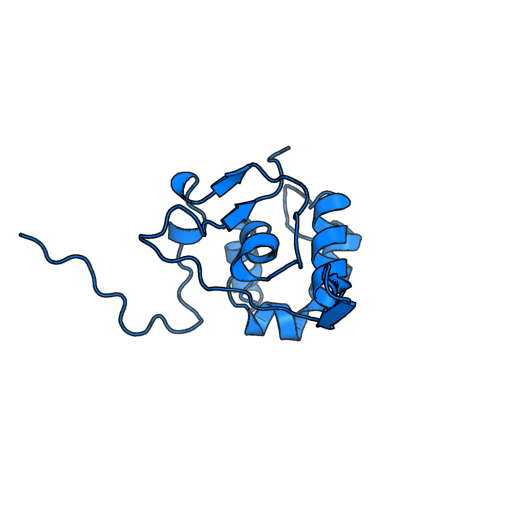1
ATOM 829 N N . MET A 1 100 ? -3.307 -2.082 7.409 1.00 93.38 100 MET A N 1
ATOM 830 C CA . MET A 1 100 ? -2.918 -3.382 7.955 1.00 93.38 100 MET A CA 1
ATOM 831 C C . MET A 1 100 ? -3.377 -3.559 9.406 1.00 93.38 100 MET A C 1
ATOM 833 O O . MET A 1 100 ? -4.003 -4.559 9.733 1.00 93.38 100 MET A O 1
ATOM 837 N N . GLU A 1 101 ? -3.082 -2.586 10.267 1.00 90.69 101 GLU A N 1
ATOM 838 C CA . GLU A 1 101 ? -3.435 -2.613 11.692 1.00 90.69 101 GLU A CA 1
ATOM 839 C C . GLU A 1 101 ? -4.924 -2.345 11.929 1.00 90.69 101 GLU A C 1
ATOM 841 O O . GLU A 1 101 ? -5.444 -2.656 12.997 1.00 90.69 101 GLU A O 1
ATOM 846 N N . GLY A 1 102 ? -5.614 -1.789 10.933 1.00 85.81 102 GLY A N 1
ATOM 847 C CA . GLY A 1 102 ? -6.981 -1.321 11.060 1.00 85.81 102 GLY A CA 1
ATOM 848 C C . GLY A 1 102 ? -7.076 -0.016 11.845 1.00 85.81 102 GLY A C 1
ATOM 849 O O . GLY A 1 102 ? -6.247 0.336 12.683 1.00 85.81 102 GLY A O 1
ATOM 850 N N . GLU A 1 103 ? -8.145 0.723 11.584 1.00 81.62 103 GLU A N 1
ATOM 851 C CA . GLU A 1 103 ? -8.464 1.940 12.324 1.00 81.62 103 GLU A CA 1
ATOM 852 C C . GLU A 1 103 ? -9.968 2.066 12.507 1.00 81.62 103 GLU A C 1
ATOM 854 O O . GLU A 1 103 ? -10.747 1.547 11.699 1.00 81.62 103 GLU A O 1
ATOM 859 N N . LYS A 1 104 ? -10.382 2.766 13.564 1.00 79.06 104 LYS A N 1
ATOM 860 C CA . LYS A 1 104 ? -11.793 3.095 13.754 1.00 79.06 104 LYS A CA 1
ATOM 861 C C . LYS A 1 104 ? -12.231 4.086 12.682 1.00 79.06 104 LYS A C 1
ATOM 863 O O . LYS A 1 104 ? -11.540 5.073 12.442 1.00 79.06 104 LYS A O 1
ATOM 868 N N . ASP A 1 105 ? -13.364 3.819 12.046 1.00 75.50 105 ASP A N 1
ATOM 869 C CA . ASP A 1 105 ? -14.029 4.824 11.228 1.00 75.50 105 ASP A CA 1
ATOM 870 C C . ASP A 1 105 ? -14.674 5.910 12.113 1.00 75.50 105 ASP A C 1
ATOM 872 O O . ASP A 1 105 ? -14.645 5.855 13.347 1.00 75.50 105 ASP A O 1
ATOM 876 N N . LYS A 1 106 ? -15.264 6.918 11.467 1.00 73.06 106 LYS A N 1
ATOM 877 C CA . LYS A 1 106 ? -15.976 8.025 12.125 1.00 73.06 106 LYS A CA 1
ATOM 878 C C . LYS A 1 106 ? -17.143 7.575 13.020 1.00 73.06 106 LYS A C 1
ATOM 880 O O . LYS A 1 106 ? -17.551 8.332 13.894 1.00 73.06 106 LYS A O 1
ATOM 885 N N . ASP A 1 107 ? -17.656 6.367 12.801 1.00 78.81 107 ASP A N 1
ATOM 886 C CA . ASP A 1 107 ? -18.778 5.781 13.530 1.00 78.81 107 ASP A CA 1
ATOM 887 C C . ASP A 1 107 ? -18.281 4.822 14.639 1.00 78.81 107 ASP A C 1
ATOM 889 O O . ASP A 1 107 ? -19.071 4.254 15.390 1.00 78.81 107 ASP A O 1
ATOM 893 N N . GLY A 1 108 ? -16.957 4.684 14.798 1.00 79.00 108 GLY A N 1
ATOM 894 C CA . GLY A 1 108 ? -16.302 3.876 15.824 1.00 79.00 108 GLY A CA 1
ATOM 895 C C . GLY A 1 108 ? -16.041 2.421 15.427 1.00 79.00 108 GLY A C 1
ATOM 896 O O . GLY A 1 108 ? -15.495 1.676 16.248 1.00 79.00 108 GLY A O 1
ATOM 897 N N . ASN A 1 109 ? -16.370 2.011 14.197 1.00 80.88 109 ASN A N 1
ATOM 898 C CA . ASN A 1 109 ? -16.184 0.638 13.730 1.00 80.88 109 ASN A CA 1
ATOM 899 C C . ASN A 1 109 ? -14.720 0.376 13.388 1.00 80.88 109 ASN A C 1
ATOM 901 O O . ASN A 1 109 ? -14.108 1.085 12.587 1.00 80.88 109 ASN A O 1
ATOM 905 N N . PHE A 1 110 ? -14.159 -0.677 13.972 1.00 81.50 110 PHE A N 1
ATOM 906 C CA . PHE A 1 110 ? -12.790 -1.105 13.719 1.00 81.50 110 PHE A CA 1
ATOM 907 C C . PHE A 1 110 ? -12.764 -2.245 12.704 1.00 81.50 110 PHE A C 1
ATOM 909 O O . PHE A 1 110 ? -13.367 -3.290 12.937 1.00 81.50 110 PHE A O 1
ATOM 916 N N . GLU A 1 111 ? -12.016 -2.065 11.617 1.00 83.88 111 GLU A N 1
ATOM 917 C CA . GLU A 1 111 ? -11.740 -3.135 10.661 1.00 83.88 111 GLU A CA 1
ATOM 918 C C . GLU A 1 111 ? -10.336 -2.978 10.070 1.00 83.88 111 GLU A C 1
ATOM 920 O O . GLU A 1 111 ? -9.901 -1.872 9.730 1.00 83.88 111 GLU A O 1
ATOM 925 N N . GLN A 1 112 ? -9.661 -4.112 9.911 1.00 87.31 112 GLN A N 1
ATOM 926 C CA . GLN A 1 112 ? -8.372 -4.261 9.237 1.00 87.31 112 GLN A CA 1
ATOM 927 C C . GLN A 1 112 ? -8.570 -4.744 7.797 1.00 87.31 112 GLN A C 1
ATOM 929 O O . GLN A 1 112 ? -9.574 -5.387 7.484 1.00 87.31 112 GLN A O 1
ATOM 934 N N . PHE A 1 113 ? -7.599 -4.473 6.922 1.00 88.00 113 PHE A N 1
ATOM 935 C CA . PHE A 1 113 ? -7.576 -4.966 5.540 1.00 88.00 113 PHE A CA 1
ATOM 936 C C . PHE A 1 113 ? -8.852 -4.674 4.744 1.00 88.00 113 PHE A C 1
ATOM 938 O O . PHE A 1 113 ? -9.293 -5.492 3.933 1.00 88.00 113 PHE A O 1
ATOM 945 N N . ARG A 1 114 ? -9.468 -3.506 4.953 1.00 87.94 114 ARG A N 1
ATOM 946 C CA . ARG A 1 114 ? -10.700 -3.136 4.249 1.00 87.94 114 ARG A CA 1
ATOM 947 C C . ARG A 1 114 ? -10.472 -3.181 2.742 1.00 87.94 114 ARG A C 1
ATOM 949 O O . ARG A 1 114 ? -9.600 -2.476 2.234 1.00 87.94 114 ARG A O 1
ATOM 956 N N . LEU A 1 115 ? -11.260 -3.976 2.022 1.00 82.50 115 LEU A N 1
ATOM 957 C CA . LEU A 1 115 ? -11.190 -4.028 0.560 1.00 82.50 115 LEU A CA 1
ATOM 958 C C . LEU A 1 115 ? -11.723 -2.719 -0.052 1.00 82.50 115 LEU A C 1
ATOM 960 O O . LEU A 1 115 ? -11.101 -2.133 -0.938 1.00 82.50 115 LEU A O 1
ATOM 964 N N . GLY A 1 116 ? -12.833 -2.213 0.492 1.00 77.19 116 GLY A N 1
ATOM 965 C CA . GLY A 1 116 ? -13.538 -1.040 -0.022 1.00 77.19 116 GLY A CA 1
ATOM 966 C C . GLY A 1 116 ? -14.269 -1.310 -1.341 1.00 77.19 116 GLY A C 1
ATOM 967 O O . GLY A 1 116 ? -14.092 -2.365 -1.954 1.00 77.19 116 GLY A O 1
ATOM 968 N N . PRO A 1 117 ? -15.096 -0.364 -1.807 1.00 72.06 117 PRO A N 1
ATOM 969 C CA . PRO A 1 117 ? -15.843 -0.528 -3.048 1.00 72.06 117 PRO A CA 1
ATOM 970 C C . PRO A 1 117 ? -14.894 -0.638 -4.245 1.00 72.06 117 PRO A C 1
ATOM 972 O O . PRO A 1 117 ? -13.932 0.125 -4.354 1.00 72.06 117 PRO A O 1
ATOM 975 N N . THR A 1 118 ? -15.184 -1.558 -5.168 1.00 63.72 118 THR A N 1
ATOM 976 C CA . THR A 1 118 ? -14.466 -1.639 -6.444 1.00 63.72 118 THR A CA 1
ATOM 977 C C . THR A 1 118 ? -14.674 -0.340 -7.228 1.00 63.72 118 THR A C 1
ATOM 979 O O . THR A 1 118 ? -15.826 0.081 -7.400 1.00 63.72 118 THR A O 1
ATOM 982 N N . PRO A 1 119 ? -13.605 0.310 -7.721 1.00 59.34 119 PRO A N 1
ATOM 983 C CA . PRO A 1 119 ? -13.738 1.454 -8.609 1.00 59.34 119 PRO A CA 1
ATOM 984 C C . PRO A 1 119 ? -14.487 0.989 -9.857 1.00 59.34 119 PRO A C 1
ATOM 986 O O . PRO A 1 119 ? -14.020 0.086 -10.551 1.00 59.34 119 PRO A O 1
ATOM 989 N N . SER A 1 120 ? -15.661 1.554 -10.133 1.00 47.84 120 SER A N 1
ATOM 990 C CA . SER A 1 120 ? -16.327 1.272 -11.404 1.00 47.84 120 SER A CA 1
ATOM 991 C C . SER A 1 120 ? -15.550 1.963 -12.524 1.00 47.84 120 SER A C 1
ATOM 993 O O . SER A 1 120 ? -15.163 3.126 -12.390 1.00 47.84 120 SER A O 1
ATOM 995 N N . ALA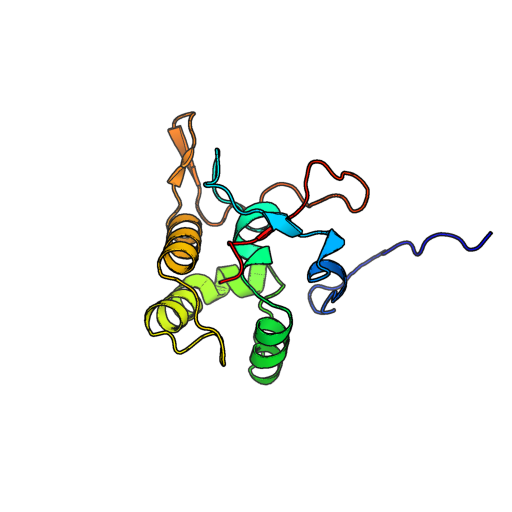 A 1 121 ? -15.344 1.250 -13.634 1.00 45.50 121 ALA A N 1
ATOM 996 C CA . ALA A 1 121 ? -14.695 1.781 -14.831 1.00 45.50 121 ALA A CA 1
ATOM 997 C C . ALA A 1 121 ? -15.434 3.001 -15.419 1.00 45.50 121 ALA A C 1
ATOM 999 O O . ALA A 1 121 ? -14.828 3.802 -16.126 1.00 45.50 121 ALA A O 1
ATOM 1000 N N . THR A 1 122 ? -16.722 3.163 -15.096 1.00 38.81 122 THR A N 1
ATOM 1001 C CA . THR A 1 122 ? -17.598 4.232 -15.596 1.00 38.81 122 THR A CA 1
ATOM 1002 C C . THR A 1 122 ? -18.017 5.239 -14.517 1.00 38.81 122 THR A C 1
ATOM 1004 O O . THR A 1 122 ? -18.534 6.306 -14.844 1.00 38.81 122 THR A O 1
ATOM 1007 N N . ASP A 1 123 ? -17.766 4.958 -13.232 1.00 48.09 123 ASP A N 1
ATOM 1008 C CA . ASP A 1 123 ? -18.087 5.859 -12.119 1.00 48.09 123 ASP A CA 1
ATOM 1009 C C . ASP A 1 123 ? -16.852 6.669 -11.710 1.00 48.09 123 ASP A C 1
ATOM 1011 O O . ASP A 1 123 ? -16.088 6.329 -10.798 1.00 48.09 123 ASP A O 1
ATOM 1015 N N . TYR A 1 124 ? -16.681 7.798 -12.399 1.00 37.22 124 TYR A N 1
ATOM 1016 C CA . TYR A 1 124 ? -15.600 8.755 -12.184 1.00 37.22 124 TYR A CA 1
ATOM 1017 C C . TYR A 1 124 ? -15.529 9.287 -10.746 1.00 37.22 124 TYR A C 1
ATOM 1019 O O . TYR A 1 124 ? -14.491 9.857 -10.408 1.00 37.22 124 TYR A O 1
ATOM 1027 N N . GLY A 1 125 ? -16.575 9.088 -9.923 1.00 43.56 125 GLY A N 1
ATOM 1028 C CA . GLY A 1 125 ? -16.694 9.372 -8.489 1.00 43.56 125 GLY A CA 1
ATOM 1029 C C . GLY A 1 125 ? -15.863 8.458 -7.575 1.00 43.56 125 GLY A C 1
ATOM 1030 O O . GLY A 1 125 ? -15.462 8.890 -6.490 1.00 43.56 125 GLY A O 1
ATOM 1031 N N . LYS A 1 126 ? -15.541 7.239 -8.030 1.00 52.94 126 LYS A N 1
ATOM 1032 C CA . LYS A 1 126 ? -14.946 6.145 -7.233 1.00 52.94 126 LYS A CA 1
ATOM 1033 C C . LYS A 1 126 ? -13.510 5.771 -7.631 1.00 52.94 126 LYS A C 1
ATOM 1035 O O . LYS A 1 126 ? -13.045 4.687 -7.297 1.00 52.94 126 LYS A O 1
ATOM 1040 N N . LYS A 1 127 ? -12.815 6.656 -8.350 1.00 60.50 127 LYS A N 1
ATOM 1041 C CA . LYS A 1 127 ? -11.420 6.473 -8.793 1.00 60.50 127 LYS A CA 1
ATOM 1042 C C . LYS A 1 127 ? -10.431 6.260 -7.636 1.00 60.50 127 LYS A C 1
ATOM 1044 O O . LYS A 1 127 ? -10.692 6.668 -6.503 1.00 60.50 127 LYS A O 1
ATOM 1049 N N . ILE A 1 128 ? -9.273 5.692 -7.974 1.00 58.94 128 ILE A N 1
ATOM 1050 C CA . ILE A 1 128 ? -8.155 5.425 -7.062 1.00 58.94 128 ILE A CA 1
ATOM 1051 C C . ILE A 1 128 ? -7.553 6.757 -6.574 1.00 58.94 128 ILE A C 1
ATOM 1053 O O . ILE A 1 128 ? -7.326 7.681 -7.364 1.00 58.94 128 ILE A O 1
ATOM 1057 N N . ARG A 1 129 ? -7.331 6.875 -5.260 1.00 62.41 129 ARG A N 1
ATOM 1058 C CA . ARG A 1 129 ? -6.577 7.972 -4.641 1.00 62.41 129 ARG A CA 1
ATOM 1059 C C . ARG A 1 129 ? -5.109 7.549 -4.590 1.00 62.41 129 ARG A C 1
ATOM 1061 O O . ARG A 1 129 ? -4.762 6.623 -3.862 1.00 62.41 129 ARG A O 1
ATOM 1068 N N . ASP A 1 130 ? -4.265 8.258 -5.327 1.00 59.66 130 ASP A N 1
ATOM 1069 C CA . ASP A 1 130 ? -2.818 8.025 -5.348 1.00 59.66 130 ASP A CA 1
ATOM 1070 C C . ASP A 1 130 ? -2.124 9.102 -4.548 1.00 59.66 130 ASP A C 1
ATOM 1072 O O . ASP A 1 130 ? -2.471 10.270 -4.718 1.00 59.66 130 ASP A O 1
ATOM 1076 N N . ALA A 1 131 ? -1.160 8.711 -3.707 1.00 50.72 131 ALA A N 1
ATOM 1077 C CA . ALA A 1 131 ? -0.300 9.630 -2.966 1.00 50.72 131 ALA A CA 1
ATOM 1078 C C . ALA A 1 131 ? 0.282 10.724 -3.882 1.00 50.72 131 ALA A C 1
ATOM 1080 O O . ALA A 1 131 ? 0.470 10.480 -5.079 1.00 50.72 131 ALA A O 1
ATOM 1081 N N . PRO A 1 132 ? 0.596 11.920 -3.348 1.00 50.59 132 PRO A N 1
ATOM 1082 C CA . PRO A 1 132 ? 1.187 12.974 -4.156 1.00 50.59 132 PRO A CA 1
ATOM 1083 C C . PRO A 1 132 ? 2.474 12.441 -4.788 1.00 50.59 132 PRO A C 1
ATOM 1085 O O . PRO A 1 132 ? 3.327 11.888 -4.088 1.00 50.59 132 PRO A O 1
ATOM 1088 N N . TYR A 1 133 ? 2.595 12.580 -6.108 1.00 40.75 133 TYR A N 1
ATOM 1089 C CA . TYR A 1 133 ? 3.847 12.296 -6.801 1.00 40.75 133 TYR A CA 1
ATOM 1090 C C . TYR A 1 133 ? 4.877 13.312 -6.293 1.00 40.75 133 TYR A C 1
ATOM 1092 O O . TYR A 1 133 ? 4.608 14.513 -6.362 1.00 40.75 133 TYR A O 1
ATOM 1100 N N . LYS A 1 134 ? 5.977 12.838 -5.700 1.00 47.91 134 LYS A N 1
ATOM 1101 C CA . LYS A 1 134 ? 7.061 13.715 -5.242 1.00 47.91 134 LYS A CA 1
ATOM 1102 C C . LYS A 1 134 ? 7.850 14.283 -6.412 1.00 47.91 134 LYS A C 1
ATOM 1104 O O . LYS A 1 134 ? 7.994 13.565 -7.425 1.00 47.91 134 LYS A O 1
#

Foldseek 3Di:
DDDDDDPPDPDQPPPPLVLQDPLLEDEDDPPPWWQACQAQQLQQQHPQQQVVCVVVVAGSNGLVSCLVCLVVVLVCLVVQVPDPPDRDDPVSSVSSVCQQQFDQTPVGDTDHSHNDDHQDPPPSVRGHYHYDDD

Sequence (134 aa):
MAEDPVWEDSTVDTINPNVFRKEFRRPFNEPDGPITWNQNIRGLFTENNARCMISKNKNLTSYDDVKDNAELIYQKLSRKEMPPGDPWSEYQIGLFKRWMEGEKDKDGNFEQFRLGPTPSATDYGKKIRDAPYK

Organism: Funneliformis mosseae (NCBI:txid27381)